Protein AF-A0A7L2QIS6-F1 (afdb_monomer_lite)

pLDDT: mean 71.88, std 14.4, range [52.38, 95.38]

Sequence (52 aa):
MSCNTQCRPCQPCGPTPLANSCNEPCVRQCQNSTVVIEPPAVVVTLPGPILS

Secondary structure (DSSP, 8-state):
-------PPPPP-SS--S-----S-----PPPPP----PPP---PPPPP---

InterPro domains:
  IPR003461 Keratin [PF02422] (3-52)
  IPR003461 Keratin [PTHR31203] (1-52)

Organism: NCBI:txid589841

Radius of gyration: 28.3 Å; chains: 1; bounding box: 49×18×83 Å

Foldseek 3Di:
DDPDDDPDQDDDPDDDPPPSPCPPDPDDDDPDDDDDDDDDDDDDDDDDDDDD

Structure (mmCIF, N/CA/C/O backbone):
data_AF-A0A7L2QIS6-F1
#
_entry.id   AF-A0A7L2QIS6-F1
#
loop_
_atom_site.group_PDB
_atom_site.id
_atom_site.type_symbol
_atom_site.label_atom_id
_atom_site.label_alt_id
_atom_site.label_comp_id
_atom_site.label_asym_id
_atom_site.label_entity_id
_atom_site.label_seq_id
_atom_site.pdbx_PDB_ins_code
_atom_site.Cartn_x
_atom_site.Cartn_y
_atom_site.Cartn_z
_atom_site.occupancy
_atom_site.B_iso_or_equiv
_atom_site.auth_seq_id
_atom_site.auth_comp_id
_atom_site.auth_asym_id
_atom_site.auth_atom_id
_atom_site.pdbx_PDB_model_num
ATOM 1 N N . MET A 1 1 ? -1.559 13.879 -7.784 1.00 57.25 1 MET A N 1
ATOM 2 C CA . MET A 1 1 ? -0.474 12.928 -7.467 1.00 57.25 1 MET A CA 1
ATOM 3 C C . MET A 1 1 ? -0.073 12.205 -8.728 1.00 57.25 1 MET A C 1
ATOM 5 O O . MET A 1 1 ? -0.741 11.268 -9.139 1.00 57.25 1 MET A O 1
ATOM 9 N N . SER A 1 2 ? 0.970 12.686 -9.386 1.00 57.81 2 SER A N 1
ATOM 10 C CA . SER A 1 2 ? 1.511 11.978 -10.530 1.00 57.81 2 SER A CA 1
ATOM 11 C C . SER A 1 2 ? 2.995 12.272 -10.614 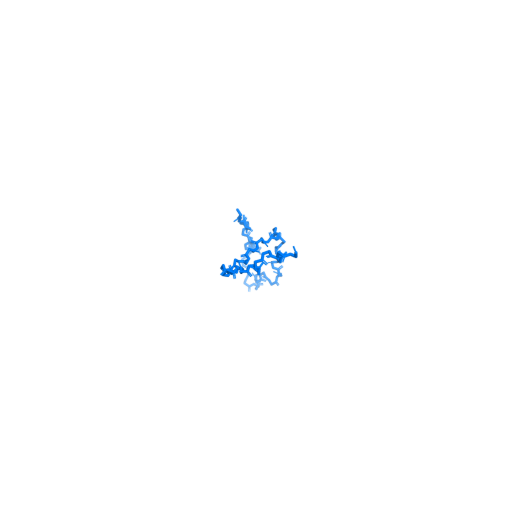1.00 57.81 2 SER A C 1
ATOM 13 O O . SER A 1 2 ? 3.384 13.432 -10.735 1.00 57.81 2 SER A O 1
ATOM 15 N N . CYS A 1 3 ? 3.819 11.230 -10.513 1.00 64.81 3 CYS A N 1
ATOM 16 C CA . CYS A 1 3 ? 5.249 11.312 -10.796 1.00 64.81 3 CYS A CA 1
ATOM 17 C C . CYS A 1 3 ? 5.429 11.329 -12.325 1.00 64.81 3 CYS A C 1
ATOM 19 O O . CYS A 1 3 ? 6.054 10.453 -12.910 1.00 64.81 3 CYS A O 1
ATOM 21 N N . ASN A 1 4 ? 4.784 12.291 -12.990 1.00 68.12 4 ASN A N 1
ATOM 22 C CA . ASN A 1 4 ? 4.773 12.393 -14.439 1.00 68.12 4 ASN A CA 1
ATOM 23 C C . ASN A 1 4 ? 5.787 13.438 -14.875 1.00 68.12 4 ASN A C 1
ATOM 25 O O . ASN A 1 4 ? 5.489 14.613 -15.077 1.00 68.12 4 ASN A O 1
ATOM 29 N N . THR A 1 5 ? 7.011 12.972 -15.072 1.00 60.09 5 THR A N 1
ATOM 30 C CA . THR A 1 5 ? 7.860 13.514 -16.127 1.00 60.09 5 THR A CA 1
ATOM 31 C C . THR A 1 5 ? 8.714 12.367 -16.626 1.00 60.09 5 THR A C 1
ATOM 33 O O . THR A 1 5 ? 9.623 11.891 -15.945 1.00 60.09 5 THR A O 1
ATOM 36 N N . GLN A 1 6 ? 8.321 11.869 -17.796 1.00 59.50 6 GLN A N 1
ATOM 37 C CA . GLN A 1 6 ? 8.927 10.740 -18.482 1.00 59.50 6 GLN A CA 1
ATOM 38 C C . GLN A 1 6 ? 10.455 10.877 -18.461 1.00 59.50 6 GLN A C 1
ATOM 40 O O . GLN A 1 6 ? 10.980 11.935 -18.818 1.00 59.50 6 GLN A O 1
ATOM 45 N N . CYS A 1 7 ? 11.175 9.820 -18.077 1.00 60.53 7 CYS A N 1
ATOM 46 C CA . CYS A 1 7 ? 12.577 9.691 -18.465 1.00 60.53 7 CYS A CA 1
ATOM 47 C C . CYS A 1 7 ? 12.614 9.859 -19.988 1.00 60.53 7 CYS A C 1
ATOM 49 O O . CYS A 1 7 ? 12.050 9.033 -20.709 1.00 60.53 7 CYS A O 1
ATOM 51 N N . ARG A 1 8 ? 13.149 10.981 -20.483 1.00 61.16 8 ARG A N 1
ATOM 52 C CA . ARG A 1 8 ? 13.226 11.194 -21.927 1.00 61.16 8 ARG A CA 1
ATOM 53 C C . ARG A 1 8 ? 14.249 10.208 -22.491 1.00 61.16 8 ARG A C 1
ATOM 55 O O . ARG A 1 8 ? 15.318 10.077 -21.897 1.00 61.16 8 ARG A O 1
ATOM 62 N N . PRO A 1 9 ? 13.931 9.510 -23.593 1.00 56.50 9 PRO A N 1
ATOM 63 C CA . PRO A 1 9 ? 14.885 8.615 -24.231 1.00 56.50 9 PRO A CA 1
ATOM 64 C C . PRO A 1 9 ? 16.132 9.407 -24.639 1.00 56.50 9 PRO A C 1
ATOM 66 O O . PRO A 1 9 ? 16.005 10.533 -25.129 1.00 56.50 9 PRO A O 1
ATOM 69 N N . CYS A 1 10 ? 17.324 8.843 -24.414 1.00 60.34 10 CYS A N 1
ATOM 70 C CA . CYS A 1 10 ? 18.572 9.437 -24.890 1.00 60.34 10 CYS A CA 1
ATOM 71 C C . CYS A 1 10 ? 18.442 9.661 -26.394 1.00 60.34 10 CYS A C 1
ATOM 73 O O . CYS A 1 10 ? 18.075 8.749 -27.138 1.00 60.34 10 CYS A O 1
ATOM 75 N N . GLN A 1 11 ? 18.700 10.883 -26.845 1.00 60.00 11 GLN A N 1
ATOM 76 C CA . GLN A 1 11 ? 18.669 11.179 -28.266 1.00 60.00 11 GLN A CA 1
ATOM 77 C C . GLN A 1 11 ? 19.929 10.565 -28.901 1.00 60.00 11 GLN A C 1
ATOM 79 O O . GLN A 1 11 ? 21.023 10.831 -28.400 1.00 60.00 11 GLN A O 1
ATOM 84 N N . PRO A 1 12 ? 19.824 9.754 -29.969 1.00 55.47 12 PRO A N 1
ATOM 85 C CA . PRO A 1 12 ? 20.999 9.245 -30.666 1.00 55.47 12 PRO A CA 1
ATOM 86 C C . PRO A 1 12 ? 21.841 10.411 -31.192 1.00 55.47 12 PRO A C 1
ATOM 88 O O . PRO A 1 12 ? 21.360 11.217 -31.991 1.00 55.47 12 PRO A O 1
ATOM 91 N N . CYS A 1 13 ? 23.104 10.501 -30.783 1.00 57.62 13 CYS A N 1
ATOM 92 C CA . CYS A 1 13 ? 24.063 11.393 -31.425 1.00 57.62 13 CYS A CA 1
ATOM 93 C C . CYS A 1 13 ? 24.564 10.734 -32.722 1.00 57.62 13 CYS A C 1
ATOM 95 O O . CYS A 1 13 ? 25.596 10.073 -32.730 1.00 57.62 13 CYS A O 1
ATOM 97 N N . GLY A 1 14 ? 23.832 10.909 -33.825 1.00 58.41 14 GLY A N 1
ATOM 98 C CA . GLY A 1 14 ? 24.345 10.653 -35.177 1.00 58.41 14 GLY A CA 1
ATOM 99 C C . GLY A 1 14 ? 24.034 9.281 -35.807 1.00 58.41 14 GLY A C 1
ATOM 100 O O . GLY A 1 14 ? 23.363 8.442 -35.206 1.00 58.41 14 GLY A O 1
ATOM 101 N N . PRO A 1 15 ? 24.473 9.068 -37.066 1.00 55.50 15 PRO A N 1
ATOM 102 C CA . PRO A 1 15 ? 23.986 8.002 -37.951 1.00 55.50 15 PRO A CA 1
ATOM 103 C C . PRO A 1 15 ? 24.649 6.618 -37.767 1.00 55.50 15 PRO A C 1
ATOM 105 O O . PRO A 1 15 ? 24.711 5.843 -38.719 1.00 55.50 15 PRO A O 1
ATOM 108 N N . THR A 1 16 ? 25.128 6.257 -36.573 1.00 52.38 16 THR A N 1
ATOM 109 C CA . THR A 1 16 ? 25.884 5.003 -36.356 1.00 52.38 16 THR A CA 1
ATOM 110 C C . THR A 1 16 ? 25.203 4.098 -35.320 1.00 52.38 16 THR A C 1
ATOM 112 O O . TH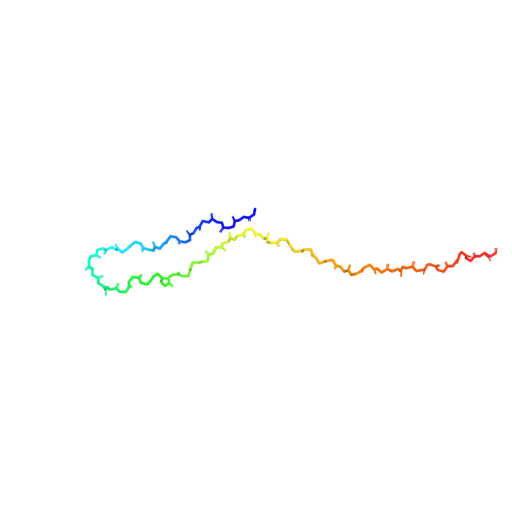R A 1 16 ? 24.873 4.575 -34.233 1.00 52.38 16 THR A O 1
ATOM 115 N N . PRO A 1 17 ? 25.005 2.787 -35.581 1.00 56.62 17 PRO A N 1
ATOM 116 C CA . PRO A 1 17 ? 24.321 1.887 -34.659 1.00 56.62 17 PRO A CA 1
ATOM 117 C C . PRO A 1 17 ? 25.319 1.345 -33.629 1.00 56.62 17 PRO A C 1
ATOM 119 O O . PRO A 1 17 ? 25.591 0.149 -33.576 1.00 56.62 17 PRO A O 1
ATOM 122 N N . LEU A 1 18 ? 25.903 2.225 -32.817 1.00 55.16 18 LEU A N 1
ATOM 123 C CA . LEU A 1 18 ? 26.666 1.810 -31.645 1.00 55.16 18 LEU A CA 1
ATOM 124 C C . LEU A 1 18 ? 25.749 1.961 -30.434 1.00 55.16 18 LEU A C 1
ATOM 126 O O . LEU A 1 18 ? 25.641 3.043 -29.878 1.00 55.16 18 LEU A O 1
ATOM 130 N N . ALA A 1 19 ? 25.008 0.891 -30.129 1.00 52.75 19 ALA A N 1
ATOM 131 C CA . ALA A 1 19 ? 24.280 0.655 -28.881 1.00 52.75 19 ALA A CA 1
ATOM 132 C C . ALA A 1 19 ? 23.948 1.915 -28.044 1.00 52.75 19 ALA A C 1
ATOM 134 O O . ALA A 1 19 ? 24.468 2.088 -26.947 1.00 52.75 19 ALA A O 1
ATOM 135 N N . ASN A 1 20 ? 23.023 2.763 -28.516 1.00 53.31 20 ASN A N 1
ATOM 136 C CA . ASN A 1 20 ? 22.426 3.847 -27.716 1.00 53.31 20 ASN A CA 1
ATOM 137 C C . ASN A 1 20 ? 21.397 3.285 -26.720 1.00 53.31 20 ASN A C 1
ATOM 139 O O . ASN A 1 20 ? 20.261 3.749 -26.619 1.00 53.31 20 ASN A O 1
ATOM 143 N N . SER A 1 21 ? 21.767 2.212 -26.029 1.00 58.03 21 SER A N 1
ATOM 144 C CA . SER A 1 21 ? 20.995 1.696 -24.917 1.00 58.03 21 SER A CA 1
ATOM 145 C C . SER A 1 21 ? 21.313 2.600 -23.735 1.00 58.03 21 SER A C 1
ATOM 147 O O . SER A 1 21 ? 22.433 2.574 -23.226 1.00 58.03 21 SER A O 1
ATOM 149 N N . CYS A 1 22 ? 20.348 3.440 -23.353 1.00 62.28 22 CYS A N 1
ATOM 150 C CA . CYS A 1 22 ? 20.360 4.168 -22.087 1.00 62.28 22 CYS A CA 1
ATOM 151 C C . CYS A 1 22 ? 20.381 3.141 -20.946 1.00 62.28 22 CYS A C 1
ATOM 153 O O . CYS A 1 22 ? 19.340 2.785 -20.396 1.00 62.28 22 CYS A O 1
ATOM 155 N N . ASN A 1 23 ? 21.559 2.597 -20.655 1.00 62.22 23 ASN A N 1
ATOM 156 C CA . ASN A 1 23 ? 21.780 1.657 -19.562 1.00 62.22 23 ASN A CA 1
ATOM 157 C C . ASN A 1 23 ? 21.935 2.395 -18.229 1.00 62.22 23 ASN A C 1
ATOM 159 O O . ASN A 1 23 ? 22.090 1.757 -17.188 1.00 62.22 23 ASN A O 1
ATOM 163 N N . GLU A 1 24 ? 21.894 3.732 -18.236 1.00 68.06 24 GLU A N 1
ATOM 164 C CA . GLU A 1 24 ? 21.859 4.501 -17.004 1.00 68.06 24 GLU A CA 1
ATOM 165 C C . GLU A 1 24 ? 20.544 4.248 -16.248 1.00 68.06 24 GLU A C 1
ATOM 167 O O . GLU A 1 24 ? 19.453 4.423 -16.804 1.00 68.06 24 GLU A O 1
ATOM 172 N N . PRO A 1 25 ? 20.611 3.855 -14.963 1.00 63.41 25 PRO A N 1
ATOM 173 C CA . PRO A 1 25 ? 19.419 3.597 -14.175 1.00 63.41 25 PRO A CA 1
ATOM 174 C C . PRO A 1 25 ? 18.610 4.890 -14.020 1.00 63.41 25 PRO A C 1
ATOM 176 O O . PRO A 1 25 ? 19.026 5.827 -13.335 1.00 63.41 25 PRO A O 1
ATOM 179 N N . CYS A 1 26 ? 17.422 4.949 -14.632 1.00 72.12 26 CYS A N 1
ATOM 180 C CA . CYS A 1 26 ? 16.514 6.076 -14.440 1.00 72.12 26 CYS A CA 1
ATOM 181 C C . CYS A 1 26 ? 15.765 5.930 -13.111 1.00 72.12 26 CYS A C 1
ATOM 183 O O . CYS A 1 26 ? 14.612 5.504 -13.061 1.00 72.12 26 CYS A O 1
ATOM 185 N N . VAL A 1 27 ? 16.429 6.283 -12.014 1.00 68.25 27 VAL A N 1
ATOM 186 C CA . VAL A 1 27 ? 15.790 6.373 -10.698 1.00 68.25 27 VAL A CA 1
ATOM 187 C C . VAL A 1 27 ? 15.099 7.736 -10.576 1.00 68.25 27 VAL A C 1
ATOM 189 O O . VAL A 1 27 ? 15.617 8.769 -11.018 1.00 68.25 27 VAL A O 1
ATOM 192 N N . ARG A 1 28 ? 13.898 7.758 -9.992 1.00 65.88 28 ARG A N 1
ATOM 193 C CA . ARG A 1 28 ? 13.167 8.989 -9.672 1.00 65.88 28 ARG A CA 1
ATOM 194 C C . ARG A 1 28 ? 12.819 8.993 -8.195 1.00 65.88 28 ARG A C 1
ATOM 196 O O . ARG A 1 28 ? 12.252 8.035 -7.683 1.00 65.88 28 ARG A O 1
ATOM 203 N N . GLN A 1 29 ? 13.153 10.090 -7.528 1.00 65.06 29 GLN A N 1
ATOM 204 C CA . GLN A 1 29 ? 12.645 1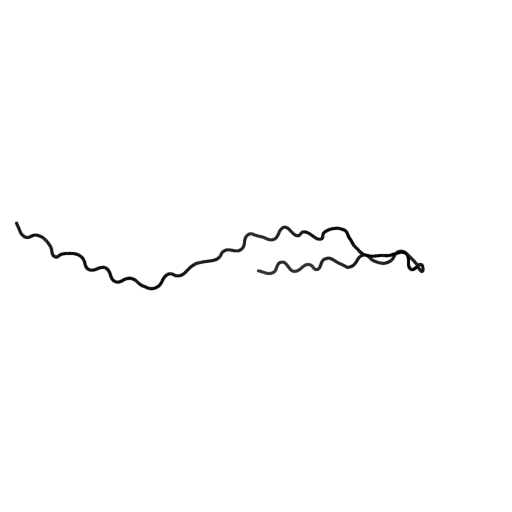0.365 -6.193 1.00 65.06 29 GLN A CA 1
ATOM 205 C C . GLN A 1 29 ? 11.260 10.987 -6.359 1.00 65.06 29 GLN A C 1
ATOM 207 O O . GLN A 1 29 ? 11.129 12.150 -6.738 1.00 65.06 29 GLN A O 1
ATOM 212 N N . CYS A 1 30 ? 10.228 10.176 -6.160 1.00 76.25 30 CYS A N 1
ATOM 213 C CA . CYS A 1 30 ? 8.858 10.658 -6.065 1.00 76.25 30 CYS A CA 1
ATOM 214 C C . CYS A 1 30 ? 8.560 11.031 -4.604 1.00 76.25 30 CYS A C 1
ATOM 216 O O . CYS A 1 30 ? 9.267 10.619 -3.685 1.00 76.25 30 CYS A O 1
ATOM 218 N N . GLN A 1 31 ? 7.501 11.807 -4.384 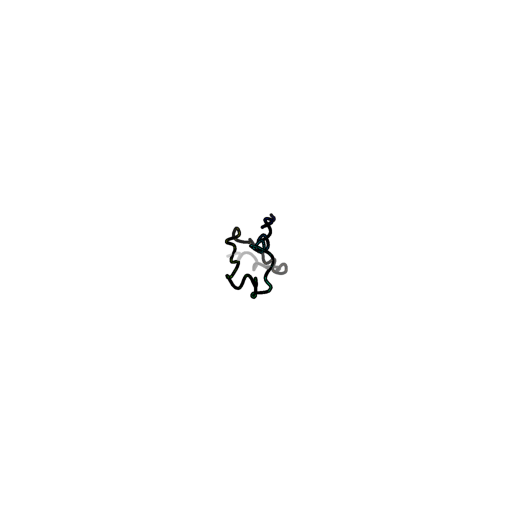1.00 79.44 31 GLN A N 1
ATOM 219 C CA . GLN A 1 31 ? 6.993 12.043 -3.033 1.00 79.44 31 GLN A CA 1
ATOM 220 C C . GLN A 1 31 ? 6.567 10.713 -2.395 1.00 79.44 31 GLN A C 1
ATOM 222 O O . GLN A 1 31 ? 6.120 9.807 -3.104 1.00 79.44 31 GLN A O 1
ATOM 227 N N . ASN A 1 32 ? 6.676 10.610 -1.066 1.00 82.31 32 ASN A N 1
ATOM 228 C CA .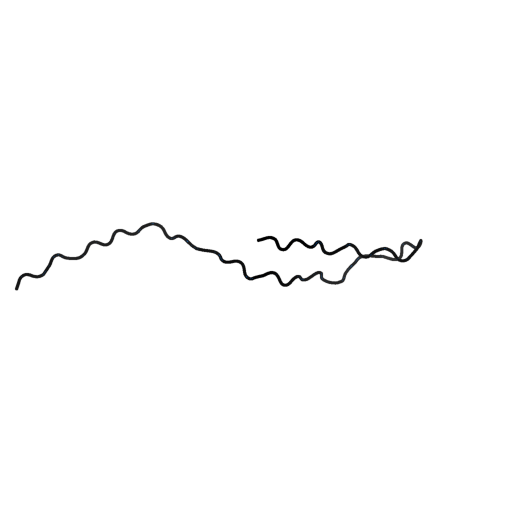 ASN A 1 32 ? 6.191 9.435 -0.346 1.00 82.31 32 ASN A CA 1
ATOM 229 C C . ASN A 1 32 ? 4.707 9.207 -0.653 1.00 82.31 32 ASN A C 1
ATOM 231 O O . ASN A 1 32 ? 3.888 10.118 -0.534 1.00 82.31 32 ASN A O 1
ATOM 235 N N . SER A 1 33 ? 4.355 7.976 -1.014 1.00 81.00 33 SER A N 1
ATOM 236 C CA . SER A 1 33 ? 2.962 7.550 -1.091 1.00 81.00 33 SER A CA 1
ATOM 237 C C . SER A 1 33 ? 2.417 7.353 0.319 1.00 81.00 33 SER A C 1
ATOM 239 O O . SER A 1 33 ? 3.030 6.655 1.127 1.00 81.00 33 SER A O 1
ATOM 241 N N . THR A 1 34 ? 1.247 7.914 0.606 1.00 88.81 34 THR A N 1
ATOM 242 C CA . THR A 1 34 ? 0.494 7.575 1.816 1.00 88.81 34 THR A CA 1
ATOM 243 C C . THR A 1 34 ? -0.449 6.424 1.498 1.00 88.81 34 THR A C 1
ATOM 245 O O . THR A 1 34 ? -1.277 6.535 0.597 1.00 88.81 34 THR A O 1
ATOM 248 N N . VAL A 1 35 ? -0.327 5.323 2.240 1.00 89.19 35 VAL A N 1
ATOM 249 C CA . VAL A 1 35 ? -1.273 4.203 2.199 1.00 89.19 35 VAL A CA 1
ATOM 250 C C . VAL A 1 35 ? -1.980 4.151 3.544 1.00 89.19 35 VAL A C 1
ATOM 252 O O . VAL A 1 35 ? -1.326 4.142 4.586 1.00 89.19 35 VAL A O 1
ATOM 255 N N . VAL A 1 36 ? -3.310 4.135 3.517 1.00 93.25 36 VAL A N 1
ATOM 256 C CA . VAL A 1 36 ? -4.139 3.926 4.706 1.00 93.25 36 VAL A CA 1
ATOM 257 C C . VAL A 1 36 ? -4.619 2.482 4.679 1.00 93.25 36 VAL A C 1
ATOM 259 O O . VAL A 1 36 ? -5.158 2.028 3.672 1.00 93.25 36 VAL A O 1
ATOM 262 N N . ILE A 1 37 ? -4.388 1.758 5.771 1.00 92.25 37 ILE A N 1
ATOM 263 C CA . ILE A 1 37 ? -4.935 0.418 5.975 1.00 92.25 37 ILE A CA 1
ATOM 264 C C . ILE A 1 37 ? -6.205 0.594 6.798 1.00 92.25 37 ILE A C 1
ATOM 266 O O . ILE A 1 37 ? -6.128 1.029 7.946 1.00 92.25 37 ILE A O 1
ATOM 270 N N . GLU A 1 38 ? -7.357 0.270 6.218 1.00 94.94 38 GLU A N 1
ATOM 271 C CA . GLU A 1 38 ? -8.629 0.259 6.938 1.00 94.94 38 GLU A CA 1
ATOM 272 C C . GLU A 1 38 ? -8.895 -1.147 7.492 1.00 94.94 38 GLU A C 1
ATOM 274 O O . GLU A 1 38 ? -9.182 -2.068 6.720 1.00 94.94 38 GLU A O 1
ATOM 279 N N . PRO A 1 39 ? -8.767 -1.361 8.815 1.00 92.31 39 PRO A N 1
ATOM 280 C CA . PRO A 1 39 ? -9.162 -2.622 9.422 1.00 92.31 39 PRO A CA 1
ATOM 281 C C . PRO A 1 39 ? -10.696 -2.750 9.449 1.00 92.31 39 PRO A C 1
ATOM 283 O O . PRO A 1 39 ? -11.405 -1.739 9.443 1.00 92.31 39 PRO A O 1
ATOM 286 N N . PRO A 1 40 ? -11.238 -3.978 9.524 1.00 95.38 40 PRO A N 1
ATOM 287 C CA . PRO A 1 40 ? -12.669 -4.174 9.722 1.00 95.38 40 PRO A CA 1
ATOM 288 C C . PRO A 1 40 ? -13.127 -3.560 11.052 1.00 95.38 40 PRO A C 1
ATOM 290 O O . PRO A 1 40 ? -12.375 -3.525 12.028 1.00 95.38 40 PRO A O 1
ATOM 293 N N . ALA A 1 41 ? -14.381 -3.108 11.103 1.00 92.19 41 ALA A N 1
ATOM 294 C CA . ALA A 1 41 ? -14.970 -2.584 12.330 1.00 92.19 41 ALA A CA 1
ATOM 295 C C . ALA A 1 41 ? -15.018 -3.667 13.423 1.00 92.19 41 ALA A C 1
ATOM 297 O O . ALA A 1 41 ? -15.442 -4.796 13.172 1.00 92.19 41 ALA A O 1
ATOM 298 N N . VAL A 1 42 ? -14.621 -3.304 14.646 1.00 93.25 42 VAL A N 1
ATOM 299 C CA . VAL A 1 42 ? -14.673 -4.183 15.822 1.00 93.25 42 VAL A CA 1
ATOM 300 C C . VAL A 1 42 ? -15.678 -3.620 16.818 1.00 93.25 42 VAL A C 1
ATOM 302 O O . VAL A 1 42 ? -15.611 -2.449 17.189 1.00 93.25 42 VAL A O 1
ATOM 305 N N . VAL A 1 43 ? -16.610 -4.463 17.263 1.00 92.50 43 VAL A N 1
ATOM 306 C CA . VAL A 1 43 ? -17.563 -4.114 18.320 1.00 92.50 43 VAL A CA 1
ATOM 307 C C . VAL A 1 43 ? -16.912 -4.379 19.671 1.00 92.50 43 VAL A C 1
ATOM 309 O O . VAL A 1 43 ? -16.482 -5.497 19.949 1.00 92.50 43 VAL A O 1
ATOM 312 N N . VAL A 1 44 ? -16.863 -3.352 20.517 1.00 90.69 44 VAL A N 1
ATOM 313 C CA . VAL A 1 44 ? -16.407 -3.475 21.904 1.00 90.69 44 VAL A CA 1
ATOM 314 C C . VAL A 1 44 ? -17.622 -3.437 22.822 1.00 90.69 44 VAL A C 1
ATOM 316 O O . VAL A 1 44 ? -18.401 -2.487 22.791 1.00 90.69 44 VAL A O 1
ATOM 319 N N . THR A 1 45 ? -17.773 -4.462 23.658 1.00 90.94 45 THR A N 1
ATOM 320 C CA . THR A 1 45 ? -18.751 -4.473 24.750 1.00 90.94 45 THR A CA 1
ATOM 321 C C . THR A 1 45 ? -18.030 -4.167 26.053 1.00 90.94 45 THR A C 1
ATOM 323 O O . THR A 1 45 ? -17.096 -4.873 26.428 1.00 90.94 45 THR A O 1
ATOM 326 N N . LEU A 1 46 ? -18.456 -3.111 26.742 1.00 89.69 4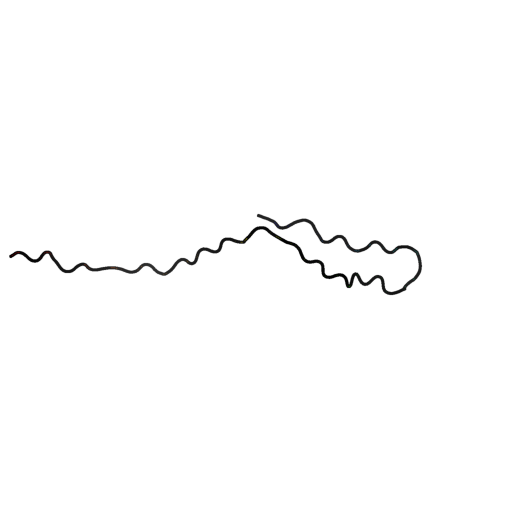6 LEU A N 1
ATOM 327 C CA . LEU A 1 46 ? -17.934 -2.774 28.061 1.00 89.69 46 LEU A CA 1
ATOM 328 C C . LEU A 1 46 ? -18.746 -3.512 29.135 1.00 89.69 46 LEU A C 1
ATOM 330 O O . LEU A 1 46 ? -19.979 -3.517 29.049 1.00 89.69 46 LEU A O 1
ATOM 334 N N . PRO A 1 47 ? -18.092 -4.137 30.133 1.00 86.19 47 PRO A N 1
ATOM 335 C CA . PRO A 1 47 ? -18.800 -4.690 31.278 1.00 86.19 47 PRO A CA 1
ATOM 336 C C . PRO A 1 47 ? -19.565 -3.570 31.990 1.00 86.19 47 PRO A C 1
ATOM 338 O O . PRO A 1 47 ? -19.091 -2.436 32.081 1.00 86.19 47 PRO A O 1
ATOM 341 N N . GLY A 1 48 ? -20.778 -3.889 32.447 1.00 87.62 48 GLY A N 1
ATOM 342 C CA . GLY A 1 48 ? -21.653 -2.921 33.100 1.00 87.62 48 GLY A CA 1
ATOM 343 C C . GLY A 1 48 ? -21.003 -2.280 34.335 1.00 87.62 48 GLY A C 1
ATOM 344 O O . GLY A 1 48 ? -20.080 -2.856 34.917 1.00 87.62 48 GLY A O 1
ATOM 345 N N . PRO A 1 49 ? -21.470 -1.088 34.747 1.00 82.19 49 PRO A N 1
ATOM 346 C CA . PRO A 1 49 ? -20.956 -0.424 35.935 1.00 82.19 49 PRO A CA 1
ATOM 347 C C . PRO A 1 49 ? -21.129 -1.326 37.159 1.00 82.19 49 PRO A C 1
ATOM 349 O O . PRO A 1 49 ? -22.212 -1.859 37.405 1.00 82.19 49 PRO A O 1
ATOM 352 N N . ILE A 1 50 ? -20.052 -1.492 37.927 1.00 77.75 50 ILE A N 1
ATOM 353 C CA . ILE A 1 50 ? -20.107 -2.192 39.208 1.00 77.75 50 ILE A CA 1
ATOM 354 C C . ILE A 1 50 ? -20.809 -1.250 40.187 1.00 77.75 50 ILE A C 1
ATOM 356 O O . ILE A 1 50 ? -20.244 -0.233 40.585 1.00 77.75 50 ILE A O 1
ATOM 360 N N . LEU A 1 51 ? -22.057 -1.562 40.533 1.00 73.69 51 LEU A N 1
ATOM 361 C CA . LEU A 1 51 ? -22.759 -0.903 41.629 1.00 73.69 51 LEU A CA 1
ATOM 362 C C . LEU A 1 51 ? -22.274 -1.551 42.932 1.00 73.69 51 LEU A C 1
ATOM 364 O O . LEU A 1 51 ? -22.605 -2.705 43.204 1.00 73.69 51 LEU A O 1
ATOM 368 N N . SER A 1 52 ? -21.424 -0.825 43.663 1.00 67.31 52 SER A N 1
ATOM 369 C CA . SER A 1 52 ? -21.007 -1.146 45.034 1.00 67.31 52 SER A CA 1
ATOM 370 C C . SER A 1 52 ? -21.993 -0.603 46.057 1.00 67.31 52 SER A C 1
ATOM 372 O O . SER A 1 52 ? -22.679 0.397 45.750 1.00 67.31 52 SER A O 1
#